Protein AF-A0A1F9H965-F1 (afdb_monomer_lite)

Radius of gyration: 20.37 Å; chains: 1; bounding box: 46×58×48 Å

Secondary structure (DSSP, 8-state):
-------GGGHHHHHHHHHHHS---TT---TTHHHHHHHHHHHHHHHS-HHHHHHHHHHHHHHHHHHHHTTS-SS-GGGS-HHHHHHHHHHHHH-S-HHHHHHHHHHHHHHHHHHTT-HHHHHHTT--HHHHHHHHHHHHHHHHTT-------TTSSTT--

Foldseek 3Di:
DPPQWDPPVLLLLLVLVLLQQPDDDVPDDPPCLSVQLRVVVSVVLVVDDPVVNVVLVVLSVCQQCCCCVVVLDNGGLSPHDSVSVNVSLVCQCPPPDPVSNVSSVVSSCSSVVSVVVDVSSCVVVVHDVVVVVVVVVVVVVCVVVVHPDDPDDPCVVVVPD

pLDDT: mean 83.84, std 12.6, range [44.97, 95.44]

Sequence (161 aa):
MKRLTFPKSLEPVFSALAKVLVPAQDDLILEGFEAHFFFNFGRIFNELPPIFRWGFIWGIRFFDWFPVLFGFGLNRFSHLSFESAKKYVDAWANGRLGVCREFFKTLKAMVILVYFSEPKVWEVIGYAPENHLKERIEMRKKILSGGEEKVHWPHEEETNA

Structure (mmCIF, N/CA/C/O backbone):
data_AF-A0A1F9H965-F1
#
_entry.id   AF-A0A1F9H965-F1
#
loop_
_atom_site.group_PDB
_atom_site.id
_atom_site.type_symbol
_atom_site.label_atom_id
_atom_site.label_alt_id
_atom_site.label_comp_id
_atom_site.label_asym_id
_atom_site.label_entity_id
_atom_site.label_seq_id
_atom_site.pdbx_PDB_ins_code
_atom_site.Cartn_x
_atom_site.Cartn_y
_atom_site.Cartn_z
_atom_site.occupancy
_atom_site.B_iso_or_equiv
_atom_site.auth_seq_id
_atom_site.auth_comp_id
_atom_site.auth_asym_id
_atom_site.auth_atom_id
_atom_site.pdbx_PDB_model_num
ATOM 1 N N . MET A 1 1 ? 16.677 21.523 -6.109 1.00 47.06 1 MET A N 1
ATOM 2 C CA . MET A 1 1 ? 16.031 20.196 -6.239 1.00 47.06 1 MET A CA 1
ATOM 3 C C . MET A 1 1 ? 14.888 20.101 -5.235 1.00 47.06 1 MET A C 1
ATOM 5 O O . MET A 1 1 ? 15.154 20.157 -4.041 1.00 47.06 1 MET A O 1
ATOM 9 N N . LYS A 1 2 ? 13.623 20.028 -5.674 1.00 50.12 2 LYS A N 1
ATOM 10 C CA . LYS A 1 2 ? 12.501 19.746 -4.757 1.00 50.12 2 LYS A CA 1
ATOM 11 C C . LYS A 1 2 ? 12.643 18.298 -4.278 1.00 50.12 2 LYS A C 1
ATOM 13 O O . LYS A 1 2 ? 12.784 17.414 -5.117 1.00 50.12 2 LYS A O 1
ATOM 18 N N . ARG A 1 3 ? 12.646 18.058 -2.961 1.00 55.16 3 ARG A N 1
ATOM 19 C CA . ARG A 1 3 ? 12.623 16.692 -2.416 1.00 55.16 3 ARG A CA 1
ATOM 20 C C . ARG A 1 3 ? 11.333 16.022 -2.888 1.00 55.16 3 ARG A C 1
ATOM 22 O O . ARG A 1 3 ? 10.243 16.500 -2.589 1.00 55.16 3 ARG A O 1
ATOM 29 N N . LEU A 1 4 ? 11.484 14.971 -3.682 1.00 58.81 4 LEU A N 1
ATOM 30 C CA . LEU A 1 4 ? 10.392 14.164 -4.211 1.00 58.81 4 LEU A CA 1
ATOM 31 C C . LEU A 1 4 ? 9.954 13.222 -3.093 1.00 58.81 4 LEU A C 1
ATOM 33 O O . LEU A 1 4 ? 10.618 12.227 -2.825 1.00 58.81 4 LEU A O 1
ATOM 37 N N . THR A 1 5 ? 8.896 13.585 -2.373 1.00 74.44 5 THR A N 1
ATOM 38 C CA . THR A 1 5 ? 8.429 12.826 -1.206 1.00 74.44 5 THR A CA 1
ATOM 39 C C . THR A 1 5 ? 6.985 12.403 -1.390 1.00 74.44 5 THR A C 1
ATOM 41 O O . THR A 1 5 ? 6.164 13.179 -1.885 1.00 74.44 5 THR A O 1
ATOM 44 N N . PHE A 1 6 ? 6.676 11.180 -0.970 1.00 82.88 6 PHE A N 1
ATOM 45 C CA . PHE A 1 6 ? 5.306 10.701 -0.868 1.00 82.88 6 PHE A CA 1
ATOM 46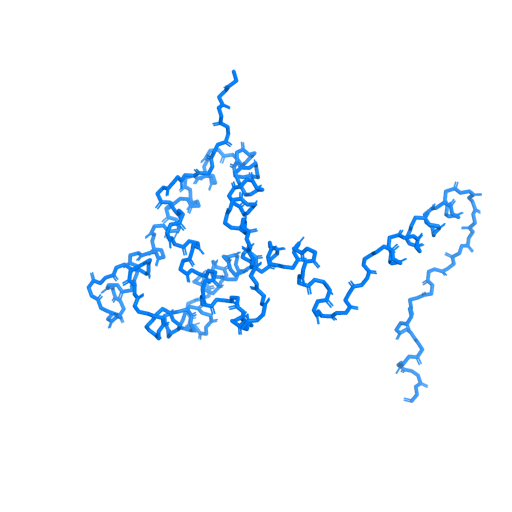 C C . PHE A 1 6 ? 4.495 11.599 0.092 1.00 82.88 6 PHE A C 1
ATOM 48 O O . PHE A 1 6 ? 5.070 12.154 1.036 1.00 82.88 6 PHE A O 1
ATOM 55 N N . PRO A 1 7 ? 3.185 11.814 -0.130 1.00 87.12 7 PRO A N 1
ATOM 56 C CA . PRO A 1 7 ? 2.397 12.659 0.757 1.00 87.12 7 PRO A CA 1
ATOM 57 C C . PRO A 1 7 ? 2.311 12.050 2.163 1.00 87.12 7 PRO A C 1
ATOM 59 O O . PRO A 1 7 ? 1.617 11.054 2.366 1.00 87.12 7 PRO A O 1
ATOM 62 N N . LYS A 1 8 ? 2.945 12.698 3.150 1.00 88.50 8 LYS A N 1
ATOM 63 C CA . LYS A 1 8 ? 2.983 12.230 4.551 1.00 88.50 8 LYS A CA 1
ATOM 64 C C . LYS A 1 8 ? 1.611 11.909 5.142 1.00 88.50 8 LYS A C 1
ATOM 66 O O . LYS A 1 8 ? 1.457 11.016 5.960 1.00 88.50 8 LYS A O 1
ATOM 71 N N . SER A 1 9 ? 0.576 12.618 4.692 1.00 89.31 9 SER A N 1
ATOM 72 C CA . SER A 1 9 ? -0.801 12.399 5.140 1.00 89.31 9 SER A CA 1
ATOM 73 C C . SER A 1 9 ? -1.369 11.018 4.797 1.00 89.31 9 SER A C 1
ATOM 75 O O . SER A 1 9 ? -2.423 10.669 5.316 1.00 89.31 9 SER A O 1
ATOM 77 N N . LEU A 1 10 ? -0.741 10.282 3.875 1.00 91.25 10 LEU A N 1
ATOM 78 C CA . LEU A 1 10 ? -1.177 8.950 3.454 1.00 91.25 10 LEU A CA 1
ATOM 79 C C . LEU A 1 10 ? -0.389 7.832 4.147 1.00 91.25 10 LEU A C 1
ATOM 81 O O . LEU A 1 10 ? -0.828 6.687 4.105 1.00 91.25 10 LEU A O 1
ATOM 85 N N . GLU A 1 11 ? 0.736 8.150 4.798 1.00 91.88 11 GLU A N 1
ATOM 86 C CA . GLU A 1 11 ? 1.591 7.164 5.471 1.00 91.88 11 GLU A CA 1
ATOM 87 C C . GLU A 1 11 ? 0.810 6.289 6.467 1.00 91.88 11 GLU A C 1
ATOM 89 O O . GLU A 1 11 ? 0.896 5.067 6.346 1.00 91.88 11 GLU A O 1
ATOM 94 N N . PRO A 1 12 ? -0.066 6.840 7.340 1.00 93.62 12 PRO A N 1
ATOM 95 C CA . PRO A 1 12 ? -0.803 6.025 8.308 1.00 93.62 12 PRO A CA 1
ATOM 96 C C . PRO A 1 12 ? -1.708 4.965 7.668 1.00 93.62 12 PRO A C 1
ATOM 98 O O . PRO A 1 12 ? -1.933 3.906 8.250 1.00 93.62 12 PRO A O 1
ATOM 101 N N . VAL A 1 13 ? -2.231 5.235 6.467 1.00 94.25 13 VAL A N 1
ATOM 102 C CA . VAL A 1 13 ? -3.087 4.291 5.735 1.00 94.25 13 VAL A CA 1
ATOM 103 C C . VAL A 1 13 ? -2.264 3.103 5.257 1.00 94.25 13 VAL A C 1
ATOM 105 O O . VAL A 1 13 ? -2.682 1.960 5.424 1.00 94.25 13 VAL A O 1
ATOM 108 N N . PHE A 1 14 ? -1.081 3.362 4.701 1.00 92.94 14 PHE A N 1
ATOM 109 C CA . PHE A 1 14 ? -0.186 2.306 4.238 1.00 92.94 14 PHE A CA 1
ATOM 110 C C . PHE A 1 14 ? 0.429 1.523 5.394 1.00 92.94 14 PHE A C 1
ATOM 112 O O . PHE A 1 14 ? 0.496 0.303 5.299 1.00 92.94 14 PHE A O 1
ATOM 119 N N . SER A 1 15 ? 0.767 2.172 6.509 1.00 91.38 15 SER A N 1
ATOM 120 C CA . SER A 1 15 ? 1.184 1.481 7.734 1.00 91.38 15 SER A CA 1
ATOM 121 C C . SER A 1 15 ? 0.090 0.544 8.256 1.00 91.38 15 SER A C 1
ATOM 123 O O . SER A 1 15 ? 0.363 -0.603 8.604 1.00 91.38 15 SER A O 1
ATOM 125 N N . ALA A 1 16 ? -1.170 0.991 8.280 1.00 93.06 16 ALA A N 1
ATOM 126 C CA . ALA A 1 16 ? -2.294 0.148 8.687 1.00 93.06 16 ALA A CA 1
ATOM 127 C C . ALA A 1 16 ? -2.559 -0.997 7.691 1.00 93.06 16 ALA A C 1
ATOM 129 O O . ALA A 1 16 ? -2.796 -2.128 8.111 1.00 93.06 16 ALA A O 1
ATOM 130 N N . LEU A 1 17 ? -2.460 -0.741 6.382 1.00 94.00 17 LEU A N 1
ATOM 131 C CA . LEU A 1 17 ? -2.570 -1.779 5.352 1.00 94.00 17 LEU A CA 1
ATOM 132 C C . LEU A 1 17 ? -1.458 -2.818 5.474 1.00 94.00 17 LEU A C 1
ATOM 134 O O . LEU A 1 17 ? -1.747 -4.008 5.416 1.00 94.00 17 LEU A O 1
ATOM 138 N N . ALA A 1 18 ? -0.211 -2.383 5.661 1.00 91.81 18 ALA A N 1
ATOM 139 C CA . ALA A 1 18 ? 0.933 -3.267 5.830 1.00 91.81 18 ALA A CA 1
ATOM 140 C C . ALA A 1 18 ? 0.729 -4.195 7.024 1.00 91.81 18 ALA A C 1
ATOM 142 O O . ALA A 1 18 ? 0.848 -5.401 6.863 1.00 91.81 18 ALA A O 1
ATOM 143 N N . LYS A 1 19 ? 0.295 -3.663 8.172 1.00 90.50 19 LYS A N 1
ATOM 144 C CA . LYS A 1 19 ? -0.025 -4.479 9.353 1.00 90.50 19 LYS A CA 1
ATOM 145 C C . LYS A 1 19 ? -1.052 -5.573 9.064 1.00 90.50 19 LYS A C 1
ATOM 147 O O . LYS A 1 19 ? -0.925 -6.661 9.601 1.00 90.50 19 LYS A O 1
ATOM 152 N N . VAL A 1 20 ? -2.070 -5.286 8.250 1.00 92.94 20 VAL A N 1
ATOM 153 C CA . VAL A 1 20 ? -3.146 -6.242 7.928 1.00 92.94 20 VAL A CA 1
ATOM 154 C C . VAL A 1 20 ? -2.733 -7.251 6.854 1.00 92.94 20 VAL A C 1
ATOM 156 O O . VAL A 1 20 ? -3.153 -8.405 6.903 1.00 92.94 20 VAL A O 1
ATOM 159 N N . LEU A 1 21 ? -1.968 -6.812 5.855 1.00 92.19 21 LEU A N 1
ATOM 160 C CA . LEU A 1 21 ? -1.653 -7.594 4.658 1.00 92.19 21 LEU A CA 1
ATOM 161 C C . LEU A 1 21 ? -0.376 -8.416 4.778 1.00 92.19 21 LEU A C 1
ATOM 163 O O . LEU A 1 21 ? -0.274 -9.464 4.141 1.00 92.19 21 LEU A O 1
ATOM 167 N N . VAL A 1 22 ? 0.601 -7.915 5.527 1.00 89.31 22 VAL A N 1
ATOM 168 C CA . VAL A 1 22 ? 1.871 -8.598 5.740 1.00 89.31 22 VAL A CA 1
ATOM 169 C C . VAL A 1 22 ? 1.660 -9.637 6.837 1.00 89.31 22 VAL A C 1
ATOM 171 O O . VAL A 1 22 ? 1.170 -9.285 7.912 1.00 89.31 22 VAL A O 1
ATOM 174 N N . PRO A 1 23 ? 1.990 -10.917 6.593 1.00 80.81 23 PRO A N 1
ATOM 175 C CA . PRO A 1 23 ? 1.903 -11.923 7.636 1.00 80.81 23 PRO A CA 1
ATOM 176 C C . PRO A 1 23 ? 2.841 -11.536 8.782 1.00 80.81 23 PRO A C 1
ATOM 178 O O . PRO A 1 23 ? 4.029 -11.301 8.566 1.00 80.81 23 PRO A O 1
ATOM 181 N N . ALA A 1 24 ? 2.300 -11.466 9.999 1.00 68.50 24 ALA A N 1
ATOM 182 C CA . ALA A 1 24 ? 3.121 -11.359 11.193 1.00 68.50 24 ALA A CA 1
ATOM 183 C C . ALA A 1 24 ? 3.914 -12.663 11.324 1.00 68.50 24 ALA A C 1
ATOM 185 O O . ALA A 1 24 ? 3.335 -13.725 11.543 1.00 68.50 24 ALA A O 1
ATOM 186 N N . GLN A 1 25 ? 5.221 -12.586 11.113 1.00 69.12 25 GLN A N 1
ATOM 187 C CA . GLN A 1 25 ? 6.150 -13.640 11.485 1.00 69.12 25 GLN A CA 1
ATOM 188 C C . GLN A 1 25 ? 6.977 -13.098 12.639 1.00 69.12 25 GLN A C 1
ATOM 190 O O . GLN A 1 25 ? 7.565 -12.024 12.510 1.00 69.12 25 GLN A O 1
ATOM 195 N N . ASP A 1 26 ? 6.983 -13.824 13.754 1.00 64.38 26 ASP A N 1
ATOM 196 C CA . ASP A 1 26 ? 7.566 -13.369 15.021 1.00 64.38 26 ASP A CA 1
ATOM 197 C C . ASP A 1 26 ? 9.063 -13.024 14.894 1.00 64.38 26 ASP A C 1
ATOM 199 O O . ASP A 1 26 ? 9.553 -12.129 15.581 1.00 64.38 26 ASP A O 1
ATOM 203 N N . ASP A 1 27 ? 9.757 -13.646 13.935 1.00 66.50 27 ASP A N 1
ATOM 204 C CA . ASP A 1 27 ? 11.192 -13.460 13.692 1.00 66.50 27 ASP A CA 1
ATOM 205 C C . ASP A 1 27 ? 11.515 -12.434 12.586 1.00 66.50 27 ASP A C 1
ATOM 207 O O . ASP A 1 27 ? 12.670 -12.043 12.394 1.00 66.50 27 ASP A O 1
ATOM 211 N N . LEU A 1 28 ? 10.510 -11.966 11.838 1.00 70.44 28 LEU A N 1
ATOM 212 C CA . LEU A 1 28 ? 10.716 -11.103 10.676 1.00 70.44 28 LEU A CA 1
ATOM 213 C C . LEU A 1 28 ? 10.587 -9.624 11.059 1.00 70.44 28 LEU A C 1
ATOM 215 O O . LEU A 1 28 ? 9.578 -8.963 10.804 1.00 70.44 28 LEU A O 1
ATOM 219 N N . ILE A 1 29 ? 11.654 -9.070 11.634 1.00 70.25 29 ILE A N 1
ATOM 220 C CA . ILE A 1 29 ? 11.743 -7.626 11.871 1.00 70.25 29 ILE A CA 1
ATOM 221 C C . ILE A 1 29 ? 12.125 -6.924 10.561 1.00 70.25 29 ILE A C 1
ATOM 223 O O . ILE A 1 29 ? 13.300 -6.840 10.174 1.00 70.25 29 ILE A O 1
ATOM 227 N N . LEU A 1 30 ? 11.109 -6.397 9.880 1.00 69.44 30 LEU A N 1
ATOM 228 C CA . LEU A 1 30 ? 11.246 -5.558 8.689 1.00 69.44 30 LEU A CA 1
ATOM 229 C C . LEU A 1 30 ? 11.637 -4.119 9.060 1.00 69.44 30 LEU A C 1
ATOM 231 O O . LEU A 1 30 ? 10.879 -3.164 8.862 1.00 69.44 30 LEU A O 1
ATOM 235 N N . GLU A 1 31 ? 12.823 -3.959 9.642 1.00 72.19 31 GLU A N 1
ATOM 236 C CA . GLU A 1 31 ? 13.376 -2.638 9.935 1.00 72.19 31 GLU A CA 1
ATOM 237 C C . GLU A 1 31 ? 13.464 -1.804 8.652 1.00 72.19 31 GLU A C 1
ATOM 239 O O . GLU A 1 31 ? 14.059 -2.218 7.662 1.00 72.19 31 GLU A O 1
ATOM 244 N N . GLY A 1 32 ? 12.856 -0.617 8.662 1.00 77.62 32 GLY A N 1
ATOM 245 C CA . GLY A 1 32 ? 12.924 0.303 7.528 1.00 77.62 32 GLY A CA 1
ATOM 246 C C . GLY A 1 32 ? 11.978 -0.004 6.363 1.00 77.62 32 GLY A C 1
ATOM 247 O O . GLY A 1 32 ? 11.994 0.762 5.401 1.00 77.62 32 GLY A O 1
ATOM 248 N N . PHE A 1 33 ? 11.106 -1.018 6.451 1.00 83.00 33 PHE A N 1
ATOM 249 C CA . PHE A 1 33 ? 10.111 -1.316 5.405 1.00 83.00 33 PHE A CA 1
ATOM 250 C C . PHE A 1 33 ? 9.286 -0.090 5.014 1.00 83.00 33 PHE A C 1
ATOM 252 O O . PHE A 1 33 ? 9.131 0.207 3.834 1.00 83.00 33 PHE A O 1
ATOM 259 N N . GLU A 1 34 ? 8.799 0.669 5.997 1.00 84.19 34 GLU A N 1
ATOM 260 C CA . GLU A 1 34 ? 8.029 1.887 5.733 1.00 84.19 34 GLU A CA 1
ATOM 261 C C . GLU A 1 34 ? 8.871 2.934 4.989 1.00 84.19 34 GLU A C 1
ATOM 263 O O . GLU A 1 34 ? 8.412 3.531 4.016 1.00 84.19 34 GLU A O 1
ATOM 268 N N . ALA A 1 35 ? 10.134 3.120 5.383 1.00 85.31 35 ALA A N 1
ATOM 269 C CA . ALA A 1 35 ? 11.033 4.057 4.718 1.00 85.31 35 ALA A CA 1
ATOM 270 C C . ALA A 1 35 ? 11.315 3.633 3.268 1.00 85.31 35 ALA A C 1
ATOM 272 O O . ALA A 1 35 ? 11.260 4.469 2.364 1.00 85.31 35 ALA A O 1
ATOM 273 N N . HIS A 1 36 ? 11.560 2.342 3.035 1.00 83.31 36 HIS A N 1
ATOM 274 C CA . HIS A 1 36 ? 11.807 1.792 1.706 1.00 83.31 36 HIS A CA 1
ATOM 275 C C . HIS A 1 36 ? 10.553 1.865 0.822 1.00 83.31 36 HIS A C 1
ATOM 277 O O . HIS A 1 36 ? 10.629 2.304 -0.330 1.00 83.31 36 HIS A O 1
ATOM 283 N N . PHE A 1 37 ? 9.384 1.554 1.389 1.00 87.00 37 PHE A N 1
ATOM 284 C CA . PHE A 1 37 ? 8.077 1.723 0.761 1.00 87.00 37 PHE A CA 1
ATOM 285 C C . PHE A 1 37 ? 7.874 3.173 0.305 1.00 87.00 37 PHE A C 1
ATOM 287 O O . PHE A 1 37 ? 7.688 3.431 -0.887 1.00 87.00 37 PHE A O 1
ATOM 294 N N . PHE A 1 38 ? 7.959 4.146 1.219 1.00 87.88 38 PHE A N 1
ATOM 295 C CA . PHE A 1 38 ? 7.696 5.551 0.892 1.00 87.88 38 PHE A CA 1
ATOM 296 C C . PHE A 1 38 ? 8.764 6.162 -0.015 1.00 87.88 38 PHE A C 1
ATOM 298 O O . PHE A 1 38 ? 8.445 7.056 -0.803 1.00 87.88 38 PHE A O 1
ATOM 305 N N . PHE A 1 39 ? 10.005 5.673 0.035 1.00 85.81 39 PHE A N 1
ATOM 306 C CA . PHE A 1 39 ? 11.052 6.075 -0.898 1.00 85.81 39 PHE A CA 1
ATOM 307 C C . PHE A 1 39 ? 10.751 5.596 -2.326 1.00 85.81 39 PHE A C 1
ATOM 309 O O . PHE A 1 39 ? 10.673 6.412 -3.251 1.00 85.81 39 PHE A O 1
ATOM 316 N N . ASN A 1 40 ? 10.502 4.295 -2.508 1.00 83.81 40 ASN A N 1
ATOM 317 C CA . ASN A 1 40 ? 10.236 3.708 -3.823 1.00 83.81 40 ASN A CA 1
ATOM 318 C C . ASN A 1 40 ? 8.942 4.247 -4.438 1.00 83.81 40 ASN A C 1
ATOM 320 O O . ASN A 1 40 ? 8.936 4.695 -5.590 1.00 83.81 40 ASN A O 1
ATOM 324 N N . PHE A 1 41 ? 7.857 4.281 -3.662 1.00 85.88 41 PHE A N 1
ATOM 325 C CA . PHE A 1 41 ? 6.589 4.832 -4.132 1.00 85.88 41 PHE A CA 1
ATOM 326 C C . PHE A 1 41 ? 6.630 6.342 -4.290 1.00 85.88 41 PHE A C 1
ATOM 328 O O . PHE A 1 41 ? 6.004 6.863 -5.209 1.00 85.88 41 PHE A O 1
ATOM 335 N N . GLY A 1 42 ? 7.395 7.054 -3.461 1.00 87.88 42 GLY A N 1
ATOM 336 C CA . GLY A 1 42 ? 7.616 8.486 -3.616 1.00 87.88 42 GLY A CA 1
ATOM 337 C C . GLY A 1 42 ? 8.192 8.825 -4.988 1.00 87.88 42 GLY A C 1
ATOM 338 O O . GLY A 1 42 ? 7.739 9.784 -5.613 1.00 87.88 42 GLY A O 1
ATOM 339 N N . ARG A 1 43 ? 9.126 8.016 -5.503 1.00 86.56 43 ARG A N 1
ATOM 340 C CA . ARG A 1 43 ? 9.678 8.194 -6.853 1.00 86.56 43 ARG A CA 1
ATOM 341 C C . ARG A 1 43 ? 8.617 7.983 -7.936 1.00 86.56 43 ARG A C 1
ATOM 343 O O . ARG A 1 43 ? 8.363 8.906 -8.703 1.00 86.56 43 ARG A O 1
ATOM 350 N N . ILE A 1 44 ? 7.938 6.833 -7.930 1.00 86.75 44 ILE A N 1
ATOM 351 C CA . ILE A 1 44 ? 6.909 6.488 -8.932 1.00 86.75 44 ILE A CA 1
ATOM 352 C C . ILE A 1 44 ? 5.766 7.512 -8.918 1.00 86.75 44 ILE A C 1
ATOM 354 O O . ILE A 1 44 ? 5.350 8.022 -9.955 1.00 86.75 44 ILE A O 1
ATOM 358 N N . PHE A 1 45 ? 5.282 7.875 -7.730 1.00 88.94 45 PHE A N 1
ATOM 359 C CA . PHE A 1 45 ? 4.205 8.846 -7.562 1.00 88.94 45 PHE A CA 1
ATOM 360 C C . PHE A 1 45 ? 4.554 10.211 -8.166 1.00 88.94 45 PHE A C 1
ATOM 362 O O . PHE A 1 45 ? 3.693 10.899 -8.714 1.00 88.94 45 PHE A O 1
ATOM 369 N N . ASN A 1 46 ? 5.826 10.602 -8.096 1.00 88.25 46 ASN A N 1
ATOM 370 C CA . ASN A 1 46 ? 6.306 11.854 -8.660 1.00 88.25 46 ASN A CA 1
ATOM 371 C C . ASN A 1 46 ? 6.544 11.820 -10.173 1.00 88.25 46 ASN A C 1
ATOM 373 O O . ASN A 1 46 ? 6.752 12.883 -10.760 1.00 88.25 46 ASN A O 1
ATOM 377 N N . GLU A 1 47 ? 6.469 10.658 -10.809 1.00 90.25 47 GLU A N 1
ATOM 378 C CA . GLU A 1 47 ? 6.498 10.520 -12.269 1.00 90.25 47 GLU A CA 1
ATOM 379 C C . GLU A 1 47 ? 5.084 10.529 -12.865 1.00 90.25 47 GLU A C 1
ATOM 381 O O . GLU A 1 47 ? 4.900 10.880 -14.029 1.00 90.25 47 GLU A O 1
ATOM 386 N N . LEU A 1 48 ? 4.056 10.249 -12.055 1.00 89.19 48 LEU A N 1
ATOM 387 C CA . LEU A 1 48 ? 2.664 10.282 -12.502 1.00 89.19 48 LEU A CA 1
ATOM 388 C C . LEU A 1 48 ? 2.253 11.685 -12.986 1.00 89.19 48 LEU A C 1
ATOM 390 O O . LEU A 1 48 ? 2.616 12.683 -12.354 1.00 89.19 48 LEU A O 1
ATOM 394 N N . PRO A 1 49 ? 1.428 11.808 -14.038 1.00 94.25 49 PRO A N 1
ATOM 395 C CA . PRO A 1 49 ? 0.828 13.088 -14.400 1.00 94.25 49 PRO A CA 1
ATOM 396 C C . PRO A 1 49 ? -0.008 13.676 -13.243 1.00 94.25 49 PRO A C 1
ATOM 398 O O . PRO A 1 49 ? -0.589 12.914 -12.461 1.00 94.25 49 PRO A O 1
ATOM 401 N N . PRO A 1 50 ? -0.126 15.016 -13.122 1.00 91.75 50 PRO A N 1
ATOM 402 C CA . PRO A 1 50 ? -0.791 15.657 -11.984 1.00 91.75 50 PRO A CA 1
ATOM 403 C C . PRO A 1 50 ? -2.205 15.134 -11.708 1.00 91.75 50 PRO A C 1
ATOM 405 O O . PRO A 1 50 ? -2.550 14.893 -10.554 1.00 91.75 50 PRO A O 1
ATOM 408 N N . ILE A 1 51 ? -3.001 14.891 -12.754 1.00 92.94 51 ILE A N 1
ATOM 409 C CA . ILE A 1 51 ? -4.370 14.374 -12.622 1.00 92.94 51 ILE A CA 1
ATOM 410 C C . ILE A 1 51 ? -4.420 13.008 -11.921 1.00 92.94 51 ILE A C 1
ATOM 412 O O . ILE A 1 51 ? -5.256 12.796 -11.044 1.00 92.94 51 ILE A O 1
ATOM 416 N N . PHE A 1 52 ? -3.477 12.111 -12.223 1.00 91.19 52 PHE A N 1
ATOM 417 C CA . PHE A 1 52 ? -3.395 10.797 -11.586 1.00 91.19 52 PHE A CA 1
ATOM 418 C C . PHE A 1 52 ? -2.911 10.893 -10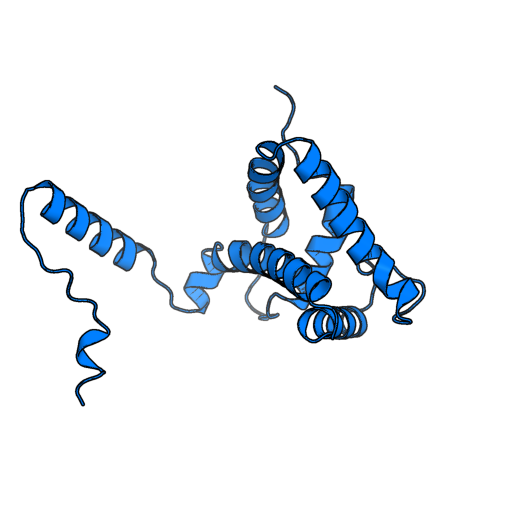.141 1.00 91.19 52 PHE A C 1
ATOM 420 O O . PHE A 1 52 ? -3.408 10.162 -9.289 1.00 91.19 52 PHE A O 1
ATOM 427 N N . ARG A 1 53 ? -2.004 11.829 -9.828 1.00 92.50 53 ARG A N 1
ATOM 428 C CA . ARG A 1 53 ? -1.588 12.086 -8.437 1.00 92.50 53 ARG A CA 1
ATOM 429 C C . ARG A 1 53 ? -2.760 12.528 -7.578 1.00 92.50 53 ARG A C 1
ATOM 431 O O . ARG A 1 53 ? -2.954 11.997 -6.487 1.00 92.50 53 ARG A O 1
ATOM 438 N N . TRP A 1 54 ? -3.546 13.478 -8.080 1.00 93.38 54 TRP A N 1
ATOM 439 C CA . TRP A 1 54 ? -4.750 13.945 -7.400 1.00 93.38 54 TRP A CA 1
ATOM 440 C C . TRP A 1 54 ? -5.756 12.812 -7.217 1.00 93.38 54 TRP A C 1
ATOM 442 O O . TRP A 1 54 ? -6.207 12.591 -6.095 1.00 93.38 54 TRP A O 1
ATOM 452 N N . GLY A 1 55 ? -6.051 12.060 -8.282 1.00 92.88 55 GLY A N 1
ATOM 453 C CA . GLY A 1 55 ? -6.951 10.908 -8.219 1.00 92.88 55 GLY A CA 1
ATOM 454 C C . GLY A 1 55 ? -6.499 9.862 -7.200 1.00 92.88 55 GLY A C 1
ATOM 455 O O . GLY A 1 55 ? -7.306 9.399 -6.399 1.00 92.88 55 GLY A O 1
ATOM 456 N N . PHE A 1 56 ? -5.202 9.553 -7.154 1.00 92.00 56 PHE A N 1
ATOM 457 C CA . PHE A 1 56 ? -4.638 8.627 -6.178 1.00 92.00 56 PHE A CA 1
ATOM 458 C C . PHE A 1 56 ? -4.777 9.146 -4.742 1.00 92.00 56 PHE A C 1
ATOM 460 O O . PHE A 1 56 ? -5.298 8.430 -3.892 1.00 92.00 56 PHE A O 1
ATOM 467 N N . ILE A 1 57 ? -4.395 10.400 -4.463 1.00 93.69 57 ILE A N 1
ATOM 468 C CA . ILE A 1 57 ? -4.538 10.997 -3.121 1.00 93.69 57 ILE A CA 1
ATOM 469 C C . ILE A 1 57 ? -5.997 10.941 -2.656 1.00 93.69 57 ILE A C 1
ATOM 471 O O . ILE A 1 57 ? -6.272 10.550 -1.519 1.00 93.69 57 ILE A O 1
ATOM 475 N N . TRP A 1 58 ? -6.933 11.319 -3.527 1.00 94.38 58 TRP A N 1
ATOM 476 C CA . TRP A 1 58 ? -8.358 11.284 -3.213 1.00 94.38 58 TRP A CA 1
ATOM 477 C C . TRP A 1 58 ? -8.880 9.861 -3.036 1.00 94.38 58 TRP A C 1
ATOM 479 O O . TRP A 1 58 ? -9.631 9.626 -2.096 1.00 94.38 58 TRP A O 1
ATOM 489 N N . GLY A 1 59 ? -8.439 8.907 -3.857 1.00 93.88 59 GLY A N 1
ATOM 490 C CA . GLY A 1 59 ? -8.792 7.495 -3.714 1.00 93.88 59 GLY A CA 1
ATOM 491 C C . GLY A 1 59 ? -8.346 6.917 -2.371 1.00 93.88 59 GLY A C 1
ATOM 492 O O . GLY A 1 59 ? -9.139 6.280 -1.681 1.00 93.88 59 GLY A O 1
ATOM 493 N N . ILE A 1 60 ? -7.110 7.201 -1.944 1.00 95.06 60 ILE A N 1
ATOM 494 C CA . ILE A 1 60 ? -6.614 6.756 -0.632 1.00 95.06 60 ILE A CA 1
ATOM 495 C C . ILE A 1 60 ? -7.405 7.407 0.500 1.00 95.06 60 ILE A C 1
ATOM 497 O O . ILE A 1 60 ? -7.778 6.735 1.457 1.00 95.06 60 ILE A O 1
ATOM 501 N N . ARG A 1 61 ? -7.699 8.707 0.401 1.00 94.25 61 ARG A N 1
ATOM 502 C CA . ARG A 1 61 ? -8.509 9.397 1.413 1.00 94.25 61 ARG A CA 1
ATOM 503 C C . ARG A 1 61 ? -9.925 8.854 1.488 1.00 94.25 61 ARG A C 1
ATOM 505 O O . ARG A 1 61 ? -10.444 8.682 2.584 1.00 94.25 61 ARG A O 1
ATOM 512 N N . PHE A 1 62 ? -10.529 8.563 0.344 1.00 93.25 62 PHE A N 1
ATOM 513 C CA . PHE A 1 62 ? -11.834 7.930 0.286 1.00 93.25 62 PHE A CA 1
ATOM 514 C C . PHE A 1 62 ? -11.804 6.572 0.986 1.00 93.25 62 PHE A C 1
ATOM 516 O O . PHE A 1 62 ? -12.630 6.329 1.856 1.00 93.25 62 PHE A O 1
ATOM 523 N N . PHE A 1 63 ? -10.801 5.741 0.694 1.00 94.56 63 PHE A N 1
ATOM 524 C CA . PHE A 1 63 ? -10.594 4.468 1.380 1.00 94.56 63 PHE A CA 1
ATOM 525 C C . PHE A 1 63 ? -10.360 4.626 2.890 1.00 94.56 63 PHE A C 1
ATOM 527 O O . PHE A 1 63 ? -10.877 3.830 3.663 1.00 94.56 63 PHE A O 1
ATOM 534 N N . ASP A 1 64 ? -9.626 5.647 3.337 1.00 95.44 64 ASP A N 1
ATOM 535 C CA . ASP A 1 64 ? -9.387 5.879 4.769 1.00 95.44 64 ASP A CA 1
ATOM 536 C C . ASP A 1 64 ? -10.660 6.309 5.516 1.00 95.44 64 ASP A C 1
ATOM 538 O O . ASP A 1 64 ? -10.861 5.933 6.667 1.00 95.44 64 ASP A O 1
ATOM 542 N N . TRP A 1 65 ? -11.553 7.058 4.865 1.00 93.62 65 TRP A N 1
ATOM 543 C CA . TRP A 1 65 ? -12.800 7.548 5.469 1.00 93.62 65 TRP A CA 1
ATOM 544 C C . TRP A 1 65 ? -13.999 6.612 5.307 1.00 93.62 65 TRP A C 1
ATOM 546 O O . TRP A 1 65 ? -14.955 6.695 6.078 1.00 93.62 65 TRP A O 1
ATOM 556 N N . PHE A 1 66 ? -13.957 5.695 4.345 1.00 90.06 66 PHE A N 1
ATOM 557 C CA . PHE A 1 66 ? -15.062 4.787 4.049 1.00 90.06 66 PHE A CA 1
ATOM 558 C C . PHE A 1 66 ? -15.543 3.901 5.215 1.00 90.06 66 PHE A C 1
ATOM 560 O O . PHE A 1 66 ? -16.744 3.632 5.254 1.00 90.06 66 PHE A O 1
ATOM 567 N N . PRO A 1 67 ? -14.701 3.450 6.175 1.00 90.56 67 PRO A N 1
ATOM 568 C CA . PRO A 1 67 ? -15.172 2.659 7.314 1.00 90.56 67 PRO A CA 1
ATOM 569 C C . PRO A 1 67 ? -16.332 3.312 8.073 1.00 90.56 67 PRO A C 1
ATOM 571 O O . PRO A 1 67 ? -17.248 2.612 8.506 1.00 90.56 67 PRO A O 1
ATOM 574 N N . VAL A 1 68 ? -16.331 4.649 8.150 1.00 88.38 68 VAL A N 1
ATOM 575 C CA . VAL A 1 68 ? -17.382 5.449 8.795 1.00 88.38 68 VAL A CA 1
ATOM 576 C C . VAL A 1 68 ? -18.727 5.290 8.090 1.00 88.38 68 VAL A C 1
ATOM 578 O O . VAL A 1 68 ? -19.764 5.208 8.740 1.00 88.38 68 VAL A O 1
ATOM 581 N N . LEU A 1 69 ? -18.719 5.180 6.761 1.00 83.31 69 LEU A N 1
ATOM 582 C CA . LEU A 1 69 ? -19.930 5.025 5.951 1.00 83.31 69 LEU A CA 1
ATOM 583 C C . LEU A 1 69 ? -20.487 3.594 5.978 1.00 83.31 69 LEU A C 1
ATOM 585 O O . LEU A 1 69 ? -21.674 3.397 5.741 1.00 83.31 69 LEU A O 1
ATOM 589 N N . PHE A 1 70 ? -19.643 2.602 6.270 1.00 78.44 70 PHE A N 1
ATOM 590 C CA . PHE A 1 70 ? -19.997 1.177 6.239 1.00 78.44 70 PHE A CA 1
ATOM 591 C C . PHE A 1 70 ? -20.212 0.571 7.630 1.00 78.44 70 PHE A C 1
ATOM 593 O O . PHE A 1 70 ? -20.342 -0.644 7.760 1.00 78.44 70 PHE A O 1
ATOM 600 N N . GLY A 1 71 ? -20.257 1.401 8.675 1.00 81.06 71 GLY A N 1
ATOM 601 C CA . GLY A 1 71 ? -20.549 0.947 10.034 1.00 81.06 71 GLY A CA 1
ATOM 602 C C . GLY A 1 71 ? -19.408 0.176 10.704 1.00 81.06 71 GLY A C 1
ATOM 603 O O . GLY A 1 71 ? -19.643 -0.517 11.687 1.00 81.06 71 GLY A O 1
ATOM 604 N N . PHE A 1 72 ? -18.166 0.316 10.225 1.00 82.06 72 PHE A N 1
ATOM 605 C CA . PHE A 1 72 ? -16.979 -0.264 10.874 1.00 82.06 72 PHE A CA 1
ATOM 606 C C . PHE A 1 72 ? -16.463 0.585 12.057 1.00 82.06 72 PHE A C 1
ATOM 608 O O . PHE A 1 72 ? -15.427 0.271 12.644 1.00 82.06 72 PHE A O 1
ATOM 615 N N . GLY A 1 73 ? -17.188 1.651 12.416 1.00 81.75 73 GLY A N 1
ATOM 616 C CA . GLY A 1 73 ? -16.904 2.560 13.527 1.00 81.75 73 GLY A CA 1
ATOM 617 C C . GLY A 1 73 ? -16.878 4.025 13.087 1.00 81.75 73 GLY A C 1
ATOM 618 O O . GLY A 1 73 ? -17.015 4.329 11.911 1.00 81.75 73 GLY A O 1
ATOM 619 N N . LEU A 1 74 ? -16.672 4.948 14.031 1.00 88.25 74 LEU A N 1
ATOM 620 C CA . LEU A 1 74 ? -16.500 6.387 13.743 1.00 88.25 74 LEU A CA 1
ATOM 621 C C . LEU A 1 74 ? -15.049 6.761 13.393 1.00 88.25 74 LEU A C 1
ATOM 623 O O . LEU A 1 74 ? -14.732 7.929 13.173 1.00 88.25 74 LEU A O 1
ATOM 627 N N . ASN A 1 75 ? -14.165 5.764 13.352 1.00 91.00 75 ASN A N 1
ATOM 628 C CA . ASN A 1 75 ? -12.748 5.944 13.092 1.00 91.00 75 ASN A CA 1
ATOM 629 C C . ASN A 1 75 ? -12.428 5.714 11.616 1.00 91.00 75 ASN A C 1
ATOM 631 O O . ASN A 1 75 ? -13.039 4.892 10.933 1.00 91.00 75 ASN A O 1
ATOM 635 N N . ARG A 1 76 ? -11.402 6.426 11.155 1.00 94.25 76 ARG A N 1
ATOM 636 C CA . ARG A 1 76 ? -10.762 6.195 9.860 1.00 94.25 76 ARG A CA 1
ATOM 637 C C . ARG A 1 76 ? -10.039 4.850 9.855 1.00 94.25 76 ARG A C 1
ATOM 639 O O . ARG A 1 76 ? -9.627 4.379 10.914 1.00 94.25 76 ARG A O 1
ATOM 646 N N . PHE A 1 77 ? -9.823 4.272 8.676 1.00 95.06 77 PHE A N 1
ATOM 647 C CA . PHE A 1 77 ? -9.147 2.984 8.503 1.00 95.06 77 PHE A CA 1
ATOM 648 C C . PHE A 1 77 ? -7.803 2.936 9.234 1.00 95.06 77 PHE A C 1
ATOM 650 O O . PHE A 1 77 ? -7.543 2.008 9.994 1.00 95.06 77 PHE A O 1
ATOM 657 N N . SER A 1 78 ? -6.994 3.982 9.064 1.00 95.00 78 SER A N 1
ATOM 658 C CA . SER A 1 78 ? -5.688 4.159 9.712 1.00 95.00 78 SER A CA 1
ATOM 659 C C . SER A 1 78 ? -5.708 4.080 11.247 1.00 95.00 78 SER A C 1
ATOM 661 O O . SER A 1 78 ? -4.657 3.911 11.858 1.00 95.00 78 SER A O 1
ATOM 663 N N . HIS A 1 79 ? -6.881 4.210 11.870 1.00 94.62 79 HIS A N 1
ATOM 664 C CA . HIS A 1 79 ? -7.080 4.208 13.321 1.00 94.62 79 HIS A CA 1
ATOM 665 C C . HIS A 1 79 ? -7.988 3.061 13.797 1.00 94.62 79 HIS A C 1
ATOM 667 O O . HIS A 1 79 ? -8.384 3.032 14.964 1.00 94.62 79 HIS A O 1
ATOM 673 N N . LEU A 1 80 ? -8.362 2.128 12.917 1.00 92.94 80 LEU A N 1
ATOM 674 C CA . LEU A 1 80 ? -9.113 0.941 13.316 1.00 92.94 80 LEU A CA 1
ATOM 675 C C . LEU A 1 80 ? -8.227 -0.022 14.116 1.00 92.94 80 LEU A C 1
ATOM 677 O O . LEU A 1 80 ? -7.015 -0.101 13.912 1.00 92.94 80 LEU A O 1
ATOM 681 N N . SER A 1 81 ? -8.853 -0.803 15.000 1.00 93.31 81 SER A N 1
ATOM 682 C CA . SER A 1 81 ? -8.199 -1.977 15.583 1.00 93.31 81 SER A CA 1
ATOM 683 C C . SER A 1 81 ? -7.827 -2.969 14.479 1.00 93.31 81 SER A C 1
ATOM 685 O O . SER A 1 81 ? -8.465 -3.002 13.425 1.00 93.31 81 SER A O 1
ATOM 687 N N . PHE A 1 82 ? -6.823 -3.811 14.728 1.00 91.50 82 PHE A N 1
ATOM 688 C CA . PHE A 1 82 ? -6.369 -4.807 13.755 1.00 91.50 82 PHE A CA 1
ATOM 689 C C . PHE A 1 82 ? -7.517 -5.689 13.232 1.00 91.50 82 PHE A C 1
ATOM 691 O O . PHE A 1 82 ? -7.660 -5.868 12.025 1.00 91.50 82 PHE A O 1
ATOM 698 N N . GLU A 1 83 ? -8.390 -6.172 14.120 1.00 92.38 83 GLU A N 1
ATOM 699 C CA . GLU A 1 83 ? -9.536 -7.005 13.736 1.00 92.38 83 GLU A CA 1
ATOM 700 C C . GLU A 1 83 ? -10.540 -6.268 12.842 1.00 92.38 83 GLU A C 1
ATOM 702 O O . GLU A 1 83 ? -11.012 -6.822 11.847 1.00 92.38 83 GLU A O 1
ATOM 707 N N . SER A 1 84 ? -10.863 -5.012 13.165 1.00 92.94 84 SER A N 1
ATOM 708 C CA . SER A 1 84 ? -11.781 -4.198 12.360 1.00 92.94 84 SER A CA 1
ATOM 709 C C . SER A 1 84 ? -11.161 -3.813 11.021 1.00 92.94 84 SER A C 1
ATOM 711 O O . SER A 1 84 ? -11.838 -3.867 9.996 1.00 92.94 84 SER A O 1
ATOM 713 N N . ALA A 1 85 ? -9.868 -3.480 11.008 1.00 93.88 85 ALA A N 1
ATOM 714 C CA . ALA A 1 85 ? -9.118 -3.198 9.793 1.00 93.88 85 ALA A CA 1
ATOM 715 C C . ALA A 1 85 ? -9.084 -4.423 8.866 1.00 93.88 85 ALA A C 1
ATOM 717 O O . ALA A 1 85 ? -9.324 -4.284 7.668 1.00 93.88 85 ALA A O 1
ATOM 718 N N . LYS A 1 86 ? -8.881 -5.624 9.425 1.00 93.62 86 LYS A N 1
ATOM 719 C CA . LYS A 1 86 ? -8.933 -6.893 8.689 1.00 93.62 86 LYS A CA 1
ATOM 720 C C . LYS A 1 86 ? -10.310 -7.138 8.072 1.00 93.62 86 LYS A C 1
ATOM 722 O O . LYS A 1 86 ? -10.400 -7.317 6.864 1.00 93.62 86 LYS A O 1
ATOM 727 N N . LYS A 1 87 ? -11.389 -7.040 8.860 1.00 93.31 87 LYS A N 1
ATOM 728 C CA . LYS A 1 87 ? -12.769 -7.194 8.352 1.00 93.31 87 LYS A CA 1
ATOM 729 C C . LYS A 1 87 ? -13.102 -6.181 7.253 1.00 93.31 87 LYS A C 1
ATOM 731 O O . LYS A 1 87 ? -13.756 -6.522 6.271 1.00 93.31 87 LYS A O 1
ATOM 736 N N . TYR A 1 88 ? -12.656 -4.939 7.414 1.00 93.88 88 TYR A N 1
ATOM 737 C CA . TYR A 1 88 ? -12.852 -3.888 6.423 1.00 93.88 88 TYR A CA 1
ATOM 738 C C . TYR A 1 88 ? -12.106 -4.186 5.115 1.00 93.88 88 TYR A C 1
ATOM 740 O O . TYR A 1 88 ? -12.685 -4.091 4.032 1.00 93.88 88 TYR A O 1
ATOM 748 N N . VAL A 1 89 ? -10.844 -4.604 5.208 1.00 93.81 89 VAL A N 1
ATOM 749 C CA . VAL A 1 89 ? -10.044 -5.046 4.061 1.00 93.81 89 VAL A CA 1
ATOM 750 C C . VAL A 1 89 ? -10.693 -6.242 3.358 1.00 93.81 89 VAL A C 1
ATOM 752 O O . VAL A 1 89 ? -10.827 -6.228 2.133 1.00 93.81 89 VAL A O 1
ATOM 755 N N . ASP A 1 90 ? -11.174 -7.231 4.111 1.00 92.81 90 ASP A N 1
ATOM 756 C CA . ASP A 1 90 ? -11.875 -8.395 3.560 1.00 92.81 90 ASP A CA 1
ATOM 757 C C . ASP A 1 90 ? -13.160 -7.991 2.822 1.00 92.81 90 ASP A C 1
ATOM 759 O O . ASP A 1 90 ? -13.466 -8.543 1.760 1.00 92.81 90 ASP A O 1
ATOM 763 N N . ALA A 1 91 ? -13.887 -6.988 3.327 1.00 92.06 91 ALA A N 1
ATOM 764 C CA . ALA A 1 91 ? -15.066 -6.437 2.665 1.00 92.06 91 ALA A CA 1
ATOM 765 C C . ALA A 1 91 ? -14.722 -5.716 1.351 1.00 92.06 91 ALA A C 1
ATOM 767 O O . ALA A 1 91 ? -15.484 -5.799 0.389 1.00 92.06 91 ALA A O 1
ATOM 768 N N . TRP A 1 92 ? -13.571 -5.046 1.267 1.00 92.56 92 TRP A N 1
ATOM 769 C CA . TRP A 1 92 ? -13.091 -4.448 0.016 1.00 92.56 92 TRP A CA 1
ATOM 770 C C . TRP A 1 92 ? -12.603 -5.488 -0.987 1.00 92.56 92 TRP A C 1
ATOM 772 O O . TRP A 1 92 ? -12.860 -5.347 -2.182 1.00 92.56 92 TRP A O 1
ATOM 782 N N . ALA A 1 93 ? -11.936 -6.541 -0.517 1.00 92.00 93 ALA A N 1
ATOM 783 C CA . ALA A 1 93 ? -11.441 -7.621 -1.362 1.00 92.00 93 ALA A CA 1
ATOM 784 C C . ALA A 1 93 ? -12.585 -8.440 -1.982 1.00 92.00 93 ALA A C 1
ATOM 786 O O . ALA A 1 93 ? -12.546 -8.758 -3.172 1.00 92.00 93 ALA A O 1
ATOM 787 N N . ASN A 1 94 ? -13.614 -8.741 -1.185 1.00 92.06 94 ASN A N 1
ATOM 788 C CA . ASN A 1 94 ? -14.701 -9.657 -1.548 1.00 92.06 94 ASN A CA 1
ATOM 789 C C . ASN A 1 94 ? -16.045 -8.955 -1.807 1.00 92.06 94 ASN A C 1
ATOM 791 O O . ASN A 1 94 ? -17.059 -9.605 -2.060 1.00 92.06 94 ASN A O 1
ATOM 795 N N . GLY A 1 95 ? -16.081 -7.624 -1.730 1.00 87.62 95 GLY A N 1
ATOM 796 C CA . GLY A 1 95 ? -17.305 -6.839 -1.858 1.00 87.62 95 GLY A CA 1
ATOM 797 C C . GLY A 1 95 ? -17.940 -6.914 -3.246 1.00 87.62 95 GLY A C 1
ATOM 798 O O . GLY A 1 95 ? -17.300 -7.258 -4.239 1.00 87.62 95 GLY A O 1
ATOM 799 N N . ARG A 1 96 ? -19.220 -6.537 -3.346 1.00 85.81 96 ARG A N 1
ATOM 800 C CA . ARG A 1 96 ? -19.983 -6.571 -4.612 1.00 85.81 96 ARG A CA 1
ATOM 801 C C . ARG A 1 96 ? -19.530 -5.512 -5.625 1.00 85.81 96 ARG A C 1
ATOM 803 O O . ARG A 1 96 ? -19.606 -5.751 -6.829 1.00 85.81 96 ARG A O 1
ATOM 810 N N . LEU A 1 97 ? -19.018 -4.374 -5.152 1.00 88.25 97 LEU A N 1
ATOM 811 C CA . LEU A 1 97 ? -18.594 -3.248 -5.988 1.00 88.25 97 LEU A CA 1
ATOM 812 C C . LEU A 1 97 ? -17.244 -3.532 -6.662 1.00 88.25 97 LEU A C 1
ATOM 814 O O . LEU A 1 97 ? -16.198 -3.509 -6.016 1.00 88.25 97 LEU A O 1
ATOM 818 N N . GLY A 1 98 ? -17.261 -3.763 -7.979 1.00 88.75 98 GLY A N 1
ATOM 819 C CA . GLY A 1 98 ? -16.055 -4.099 -8.748 1.00 88.75 98 GLY A CA 1
ATOM 820 C C . GLY A 1 98 ? -14.957 -3.039 -8.688 1.00 88.75 98 GLY A C 1
ATOM 821 O O . GLY A 1 98 ? -13.795 -3.383 -8.510 1.00 88.75 98 GLY A O 1
ATOM 822 N N . VAL A 1 99 ? -15.326 -1.758 -8.735 1.00 88.50 99 VAL A N 1
ATOM 823 C CA . VAL A 1 99 ? -14.368 -0.642 -8.652 1.00 88.50 99 VAL A CA 1
ATOM 824 C C . VAL A 1 99 ? -13.607 -0.651 -7.324 1.00 88.50 99 VAL A C 1
ATOM 826 O O . VAL A 1 99 ? -12.394 -0.457 -7.312 1.00 88.50 99 VAL A O 1
ATOM 829 N N . CYS A 1 100 ? -14.289 -0.937 -6.211 1.00 88.88 100 CYS A N 1
ATOM 830 C CA . CYS A 1 100 ? -13.647 -1.057 -4.905 1.00 88.88 100 CYS A CA 1
ATOM 831 C C . CYS A 1 100 ? -12.631 -2.204 -4.897 1.00 88.88 100 CYS A C 1
ATOM 833 O O . CYS A 1 100 ? -11.500 -2.015 -4.456 1.00 88.88 100 CYS A O 1
ATOM 835 N N . ARG A 1 101 ? -12.992 -3.364 -5.460 1.00 93.06 101 ARG A N 1
ATOM 836 C CA . ARG A 1 101 ? -12.076 -4.510 -5.550 1.00 93.06 101 ARG A CA 1
ATOM 837 C C . ARG A 1 101 ? -10.823 -4.179 -6.355 1.00 93.06 101 ARG A C 1
ATOM 839 O O . ARG A 1 101 ? -9.728 -4.476 -5.894 1.00 93.06 101 ARG A O 1
ATOM 846 N N . GLU A 1 102 ? -10.959 -3.556 -7.524 1.00 92.50 102 GLU A N 1
ATOM 847 C CA . GLU A 1 102 ? -9.803 -3.189 -8.359 1.00 92.50 102 GLU A CA 1
ATOM 848 C C . GLU A 1 102 ? -8.910 -2.141 -7.687 1.00 92.50 102 GLU A C 1
ATOM 850 O O . GLU A 1 102 ? -7.679 -2.247 -7.700 1.00 92.50 102 GLU A O 1
ATOM 855 N N . PHE A 1 103 ? -9.523 -1.165 -7.015 1.00 92.31 103 PHE A N 1
ATOM 856 C CA . PHE A 1 103 ? -8.774 -0.193 -6.233 1.00 92.31 103 PHE A CA 1
ATOM 857 C C . PHE A 1 103 ? -8.001 -0.873 -5.098 1.00 92.31 103 PHE A C 1
ATOM 859 O O . PHE A 1 103 ? -6.795 -0.681 -4.964 1.00 92.31 103 PHE A O 1
ATOM 866 N N . PHE A 1 104 ? -8.657 -1.744 -4.330 1.00 94.12 104 PHE A N 1
ATOM 867 C CA . PHE A 1 104 ? -8.007 -2.470 -3.246 1.00 94.12 104 PHE A CA 1
ATOM 868 C C . PHE A 1 104 ? -6.921 -3.434 -3.737 1.00 94.12 104 PHE A C 1
ATOM 870 O O . PHE A 1 104 ? -5.857 -3.498 -3.126 1.00 94.12 104 PHE A O 1
ATOM 877 N N . LYS A 1 105 ? -7.124 -4.133 -4.862 1.00 94.12 105 LYS A N 1
ATOM 878 C CA . LYS A 1 105 ? -6.078 -4.946 -5.505 1.00 94.12 105 LYS A CA 1
ATOM 879 C C . LYS A 1 105 ? -4.831 -4.118 -5.785 1.00 94.12 105 LYS A C 1
ATOM 881 O O . LYS A 1 105 ? -3.731 -4.586 -5.512 1.00 94.12 105 LYS A O 1
ATOM 886 N N . THR A 1 106 ? -5.005 -2.888 -6.267 1.00 92.31 106 THR A N 1
ATOM 887 C CA . THR A 1 106 ? -3.892 -1.960 -6.500 1.00 92.31 106 THR A CA 1
ATOM 888 C C . THR A 1 106 ? -3.160 -1.641 -5.194 1.00 92.31 106 THR A C 1
ATOM 890 O O . THR A 1 106 ? -1.941 -1.776 -5.134 1.00 92.31 106 THR A O 1
ATOM 893 N N . LEU A 1 107 ? -3.884 -1.298 -4.121 1.00 93.12 107 LEU A N 1
ATOM 894 C CA . LEU A 1 107 ? -3.273 -1.021 -2.811 1.00 93.12 107 LEU A CA 1
ATOM 895 C C . LEU A 1 107 ? -2.537 -2.235 -2.243 1.00 93.12 107 LEU A C 1
ATOM 897 O O . LEU A 1 107 ? -1.408 -2.118 -1.768 1.00 93.12 107 LEU A O 1
ATOM 901 N N . LYS A 1 108 ? -3.161 -3.410 -2.332 1.00 94.12 108 LYS A N 1
ATOM 902 C CA . LYS A 1 108 ? -2.573 -4.675 -1.900 1.00 94.12 108 LYS A CA 1
ATOM 903 C C . LYS A 1 108 ? -1.304 -4.980 -2.685 1.00 94.12 108 LYS A C 1
ATOM 905 O O . LYS A 1 108 ? -0.289 -5.295 -2.076 1.00 94.12 108 LYS A O 1
ATOM 910 N N . ALA A 1 109 ? -1.343 -4.857 -4.010 1.00 92.94 109 ALA A N 1
ATOM 911 C CA . ALA A 1 109 ? -0.186 -5.091 -4.864 1.00 92.94 109 ALA A CA 1
ATOM 912 C C . ALA A 1 109 ? 0.985 -4.180 -4.481 1.00 92.94 109 ALA A C 1
ATOM 914 O O . ALA A 1 109 ? 2.112 -4.652 -4.412 1.00 92.94 109 ALA A O 1
ATOM 915 N N . MET A 1 110 ? 0.721 -2.911 -4.156 1.00 91.75 110 MET A N 1
ATOM 916 C CA . MET A 1 110 ? 1.764 -1.979 -3.723 1.00 91.75 110 MET A CA 1
ATOM 917 C C . MET A 1 110 ? 2.473 -2.440 -2.444 1.00 91.75 110 MET A C 1
ATOM 919 O O . MET A 1 110 ? 3.700 -2.463 -2.391 1.00 91.75 110 MET A O 1
ATOM 923 N N . VAL A 1 111 ? 1.705 -2.829 -1.424 1.00 91.44 111 VAL A N 1
ATOM 924 C CA . VAL A 1 111 ? 2.250 -3.303 -0.142 1.00 91.44 111 VAL A CA 1
ATOM 925 C C . VAL A 1 111 ? 3.011 -4.618 -0.322 1.00 91.44 111 VAL A C 1
ATOM 927 O O . VAL A 1 111 ? 4.139 -4.752 0.144 1.00 91.44 111 VAL A O 1
ATOM 930 N N . ILE A 1 112 ? 2.410 -5.571 -1.036 1.00 91.06 112 ILE A N 1
ATOM 931 C CA . ILE A 1 112 ? 2.975 -6.905 -1.256 1.00 91.06 112 ILE A CA 1
ATOM 932 C C . ILE A 1 112 ? 4.248 -6.850 -2.106 1.00 91.06 112 ILE A C 1
ATOM 934 O O . ILE A 1 112 ? 5.200 -7.569 -1.814 1.00 91.06 112 ILE A O 1
ATOM 938 N N . LEU A 1 113 ? 4.299 -5.978 -3.117 1.00 89.81 113 LEU A N 1
ATOM 939 C CA . LEU A 1 113 ? 5.486 -5.803 -3.954 1.00 89.81 113 LEU A CA 1
ATOM 940 C C . LEU A 1 113 ? 6.692 -5.349 -3.129 1.00 89.81 113 LEU A C 1
ATOM 942 O O . LEU A 1 113 ? 7.787 -5.862 -3.330 1.00 89.81 113 LEU A O 1
ATOM 946 N N . VAL A 1 114 ? 6.494 -4.414 -2.195 1.00 88.25 114 VAL A N 1
ATOM 947 C CA . VAL A 1 114 ? 7.588 -3.970 -1.322 1.00 88.25 114 VAL A CA 1
ATOM 948 C C . VAL A 1 114 ? 7.939 -5.043 -0.306 1.00 88.25 114 VAL A C 1
ATOM 950 O O . VAL A 1 114 ? 9.118 -5.276 -0.070 1.00 88.25 114 VAL A O 1
ATOM 953 N N . TYR A 1 115 ? 6.951 -5.753 0.237 1.00 88.69 115 TYR A N 1
ATOM 954 C CA . TYR A 1 115 ? 7.209 -6.845 1.174 1.00 88.69 115 TYR A CA 1
ATOM 955 C C . TYR A 1 115 ? 8.114 -7.912 0.546 1.00 88.69 115 TYR A C 1
ATOM 957 O O . TYR A 1 115 ? 9.168 -8.223 1.086 1.00 88.69 115 TYR A O 1
ATOM 965 N N . PHE A 1 116 ? 7.784 -8.380 -0.659 1.00 89.25 116 PHE A N 1
ATOM 966 C CA . PHE A 1 116 ? 8.621 -9.324 -1.404 1.00 89.25 116 PHE A CA 1
ATOM 967 C C . PHE A 1 116 ? 9.849 -8.691 -2.071 1.00 89.25 116 PHE A C 1
ATOM 969 O O . PHE A 1 116 ? 10.527 -9.375 -2.829 1.00 89.25 116 PHE A O 1
ATOM 976 N N . SER A 1 117 ? 10.150 -7.415 -1.828 1.00 86.88 117 SER A N 1
ATOM 977 C CA . SER A 1 117 ? 11.425 -6.807 -2.236 1.00 86.88 117 SER A CA 1
ATOM 978 C C . SER A 1 117 ? 12.474 -6.823 -1.124 1.00 86.88 117 SER A C 1
ATOM 980 O O . SER A 1 117 ? 13.632 -6.506 -1.381 1.00 86.88 117 SER A O 1
ATOM 982 N N . GLU A 1 118 ? 12.083 -7.190 0.099 1.00 85.81 118 GLU A N 1
ATOM 983 C CA . GLU A 1 118 ? 12.980 -7.228 1.249 1.00 85.81 118 GLU A CA 1
ATOM 984 C C . GLU A 1 118 ? 13.817 -8.520 1.256 1.00 85.81 118 GLU A C 1
ATOM 986 O O . GLU A 1 118 ? 13.245 -9.612 1.308 1.00 85.81 118 GLU A O 1
ATOM 991 N N . PRO A 1 119 ? 15.163 -8.441 1.280 1.00 86.31 119 PRO A N 1
ATOM 992 C CA . PRO A 1 119 ? 16.027 -9.625 1.274 1.00 86.31 119 PRO A CA 1
ATOM 993 C C . PRO A 1 119 ? 15.754 -10.599 2.425 1.00 86.31 119 PRO A C 1
A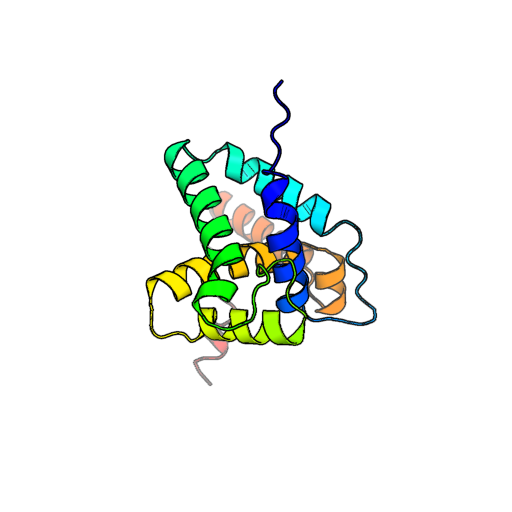TOM 995 O O . PRO A 1 119 ? 15.770 -11.809 2.223 1.00 86.31 119 PRO A O 1
ATOM 998 N N . LYS A 1 120 ? 15.401 -10.086 3.612 1.00 85.25 120 LYS A N 1
ATOM 999 C CA . LYS A 1 120 ? 15.012 -10.922 4.761 1.00 85.25 120 LYS A CA 1
ATOM 1000 C C . LYS A 1 120 ? 13.800 -11.805 4.452 1.00 85.25 120 LYS A C 1
ATOM 1002 O O . LYS A 1 120 ? 13.723 -12.933 4.922 1.00 85.25 120 LYS A O 1
ATOM 1007 N N . VAL A 1 121 ? 12.851 -11.306 3.653 1.00 87.44 121 VAL A N 1
ATOM 1008 C CA . VAL A 1 121 ? 11.693 -12.103 3.224 1.00 87.44 121 VAL A CA 1
ATOM 1009 C C . VAL A 1 121 ? 12.152 -13.234 2.315 1.00 87.44 121 VAL A C 1
ATOM 1011 O O . VAL A 1 121 ? 11.673 -14.352 2.468 1.00 87.44 121 VAL A O 1
ATOM 1014 N N . TRP A 1 122 ? 13.100 -12.974 1.413 1.00 88.81 122 TRP A N 1
ATOM 1015 C CA . TRP A 1 122 ? 13.664 -13.998 0.531 1.00 88.81 122 TRP A CA 1
ATOM 1016 C C . TRP A 1 122 ? 14.366 -15.110 1.299 1.00 88.81 122 TRP A C 1
ATOM 1018 O O . TRP A 1 122 ? 14.130 -16.278 1.008 1.00 88.81 122 TRP A O 1
ATOM 1028 N N . GLU A 1 123 ? 15.159 -14.757 2.309 1.00 86.06 123 GLU A N 1
ATOM 1029 C CA . GLU A 1 123 ? 15.831 -15.725 3.179 1.00 86.06 123 GLU A CA 1
ATOM 1030 C C . GLU A 1 123 ? 14.825 -16.650 3.871 1.00 86.06 123 GLU A C 1
ATOM 1032 O O . GLU A 1 123 ? 14.976 -17.870 3.824 1.00 86.06 123 GLU A O 1
ATOM 1037 N N . VAL A 1 124 ? 13.755 -16.084 4.441 1.00 87.12 124 VAL A N 1
ATOM 1038 C CA . VAL A 1 124 ? 12.735 -16.863 5.157 1.00 87.12 124 VAL A CA 1
ATOM 1039 C C . VAL A 1 124 ? 11.935 -17.775 4.225 1.00 87.12 124 VAL A C 1
ATOM 1041 O O . VAL A 1 124 ? 11.613 -18.901 4.599 1.00 87.12 124 VAL A O 1
ATOM 1044 N N . ILE A 1 125 ? 11.621 -17.326 3.007 1.00 86.88 125 ILE A N 1
ATOM 1045 C CA . ILE A 1 125 ? 10.885 -18.151 2.033 1.00 86.88 125 ILE A CA 1
ATOM 1046 C C . ILE A 1 125 ? 11.801 -19.058 1.194 1.00 86.88 125 ILE A C 1
ATOM 1048 O O . ILE A 1 125 ? 11.311 -19.755 0.307 1.00 86.88 125 ILE A O 1
ATOM 1052 N N . GLY A 1 126 ? 13.118 -19.045 1.437 1.00 86.44 126 GLY A N 1
ATOM 1053 C CA . GLY A 1 126 ? 14.097 -19.832 0.682 1.00 86.44 126 GLY A CA 1
ATOM 1054 C C . GLY A 1 126 ? 14.274 -19.391 -0.776 1.00 86.44 126 GLY A C 1
ATOM 1055 O O . GLY A 1 126 ? 14.679 -20.189 -1.621 1.00 86.44 126 GLY A O 1
ATOM 1056 N N . TYR A 1 127 ? 13.958 -18.137 -1.101 1.00 85.38 127 TYR A N 1
ATOM 1057 C CA . TYR A 1 127 ? 14.108 -17.591 -2.447 1.00 85.38 127 TYR A CA 1
ATOM 1058 C C . TYR A 1 127 ? 15.531 -17.062 -2.673 1.00 85.38 127 TYR A C 1
ATOM 1060 O O . TYR A 1 127 ? 16.014 -16.202 -1.943 1.00 85.38 127 TYR A O 1
ATOM 1068 N N . ALA A 1 128 ? 16.199 -17.552 -3.720 1.00 85.00 128 ALA A N 1
ATOM 1069 C CA . ALA A 1 128 ? 17.553 -17.148 -4.100 1.00 85.00 128 ALA A CA 1
ATOM 1070 C C . ALA A 1 128 ? 17.544 -16.441 -5.474 1.00 85.00 128 ALA A C 1
ATOM 1072 O O . ALA A 1 128 ? 17.764 -17.095 -6.502 1.00 85.00 128 ALA A O 1
ATOM 1073 N N . PRO A 1 129 ? 17.303 -15.113 -5.531 1.00 82.00 129 PRO A N 1
ATOM 1074 C CA . PRO A 1 129 ? 17.164 -14.383 -6.796 1.00 82.00 129 PRO A CA 1
ATOM 1075 C C . PRO A 1 129 ? 18.429 -14.418 -7.653 1.00 82.00 129 PRO A C 1
ATOM 1077 O O . PRO A 1 129 ? 18.343 -14.362 -8.878 1.00 82.00 129 PRO A O 1
ATOM 1080 N N . GLU A 1 130 ? 19.602 -14.553 -7.036 1.00 84.12 130 GLU A N 1
ATOM 1081 C CA . GLU A 1 130 ? 20.877 -14.478 -7.751 1.00 84.12 130 GLU A CA 1
ATOM 1082 C C . GLU A 1 130 ? 21.104 -15.643 -8.705 1.00 84.12 130 GLU A C 1
ATOM 1084 O O . GLU A 1 130 ? 21.720 -15.469 -9.757 1.00 84.12 130 GLU A O 1
ATOM 1089 N N . ASN A 1 131 ? 20.561 -16.816 -8.383 1.00 79.94 131 ASN A N 1
ATOM 1090 C CA . ASN A 1 131 ? 20.621 -17.965 -9.279 1.00 79.94 131 ASN A CA 1
ATOM 1091 C C . ASN A 1 131 ? 19.747 -17.712 -10.514 1.00 79.94 131 ASN A C 1
ATOM 1093 O O . ASN A 1 131 ? 20.225 -17.822 -11.641 1.00 79.94 131 ASN A O 1
ATOM 1097 N N . HIS A 1 132 ? 18.519 -17.225 -10.305 1.00 78.75 132 HIS A N 1
ATOM 1098 C CA . HIS A 1 132 ? 17.613 -16.853 -11.396 1.00 78.75 132 HIS A CA 1
ATOM 1099 C C . HIS A 1 132 ? 18.184 -15.722 -12.266 1.00 78.75 132 HIS A C 1
ATOM 1101 O O . HIS A 1 132 ? 18.059 -15.740 -13.491 1.00 78.75 132 HIS A O 1
ATOM 1107 N N . LEU A 1 133 ? 18.828 -14.722 -11.658 1.00 83.62 133 LEU A N 1
ATOM 1108 C CA . LEU A 1 133 ? 19.444 -13.612 -12.384 1.00 83.62 133 LEU A CA 1
ATOM 1109 C C . LEU A 1 133 ? 20.617 -14.082 -13.247 1.00 83.62 133 LEU A C 1
ATOM 1111 O O . LEU A 1 133 ? 20.699 -13.685 -14.411 1.00 83.62 133 LEU A O 1
ATOM 1115 N N . LYS A 1 134 ? 21.492 -14.946 -12.716 1.00 85.81 134 LYS A N 1
ATOM 1116 C CA . LYS A 1 134 ? 22.614 -15.522 -13.475 1.00 85.81 134 LYS A CA 1
ATOM 1117 C C . LYS A 1 134 ? 22.126 -16.298 -14.693 1.00 85.81 134 LYS A C 1
ATOM 1119 O O . LYS A 1 134 ? 22.561 -15.989 -15.800 1.00 85.81 134 LYS A O 1
ATOM 1124 N N . GLU A 1 135 ? 21.160 -17.195 -14.514 1.00 83.38 135 GLU A N 1
ATOM 1125 C CA . GLU A 1 135 ? 20.563 -17.976 -15.605 1.00 83.38 135 GLU A CA 1
ATOM 1126 C C . GLU A 1 135 ? 19.982 -17.072 -16.704 1.00 83.38 135 GLU A C 1
ATOM 1128 O O . GLU A 1 135 ? 20.235 -17.267 -17.895 1.00 83.38 135 GLU A O 1
ATOM 1133 N N . ARG A 1 136 ? 19.249 -16.016 -16.324 1.00 83.81 136 ARG A N 1
ATOM 1134 C CA . ARG A 1 136 ? 18.672 -15.061 -17.285 1.00 83.81 136 ARG A CA 1
ATOM 1135 C C . ARG A 1 136 ? 19.725 -14.224 -18.004 1.00 83.81 136 ARG A C 1
ATOM 1137 O O . ARG A 1 136 ? 19.550 -13.918 -19.185 1.00 83.81 136 ARG A O 1
ATOM 1144 N N . ILE A 1 137 ? 20.795 -13.826 -17.317 1.00 88.38 137 ILE A N 1
ATOM 1145 C CA . ILE A 1 137 ? 21.913 -13.091 -17.923 1.00 88.38 137 ILE A CA 1
ATOM 1146 C C . ILE A 1 137 ? 22.651 -13.990 -18.919 1.00 88.38 137 ILE A C 1
ATOM 1148 O O . ILE A 1 137 ? 22.959 -13.541 -20.022 1.00 88.38 137 ILE A O 1
ATOM 1152 N N . GLU A 1 138 ? 22.912 -15.247 -18.564 1.00 86.69 138 GLU A N 1
ATOM 1153 C CA . GLU A 1 138 ? 23.572 -16.224 -19.435 1.00 86.69 138 GLU A CA 1
ATOM 1154 C C . GLU A 1 138 ? 22.730 -16.549 -20.672 1.00 86.69 138 GLU A C 1
ATOM 1156 O O . GLU A 1 138 ? 23.241 -16.470 -21.790 1.00 86.69 138 GLU A O 1
ATOM 1161 N N . MET A 1 139 ? 21.426 -16.787 -20.500 1.00 81.00 139 MET A N 1
ATOM 1162 C CA . MET A 1 139 ? 20.478 -16.963 -21.606 1.00 81.00 139 MET A CA 1
ATOM 1163 C C . MET A 1 139 ? 20.483 -15.750 -22.549 1.00 81.00 139 MET A C 1
ATOM 1165 O O . MET A 1 139 ? 20.606 -15.896 -23.765 1.00 81.00 139 MET A O 1
ATOM 1169 N N . ARG A 1 140 ? 20.408 -14.524 -22.007 1.00 83.75 140 ARG A N 1
ATOM 1170 C CA . ARG A 1 140 ? 20.467 -13.300 -22.826 1.00 83.75 140 ARG A CA 1
ATOM 1171 C C . ARG A 1 140 ? 21.789 -13.165 -23.576 1.00 83.75 140 ARG A C 1
ATOM 1173 O O . ARG A 1 140 ? 21.773 -12.762 -24.735 1.00 83.75 140 ARG A O 1
ATOM 1180 N N . LYS A 1 141 ? 22.920 -13.501 -22.946 1.00 87.25 141 LYS A N 1
ATOM 1181 C CA . LYS A 1 141 ? 24.235 -13.487 -23.606 1.00 87.25 141 LYS A CA 1
ATOM 1182 C C . LYS A 1 141 ? 24.274 -14.451 -24.795 1.00 87.25 141 LYS A C 1
ATOM 1184 O O . LYS A 1 141 ? 24.742 -14.043 -25.852 1.00 87.25 141 LYS A O 1
ATOM 1189 N N . LYS A 1 142 ? 23.733 -15.668 -24.650 1.00 83.00 142 LYS A N 1
ATOM 1190 C CA . LYS A 1 142 ? 23.664 -16.672 -25.728 1.00 83.00 142 LYS A CA 1
ATOM 1191 C C . LYS A 1 142 ? 22.810 -16.220 -26.920 1.00 83.00 142 LYS A C 1
ATOM 1193 O O . LYS A 1 142 ? 23.254 -16.338 -28.062 1.00 83.00 142 LYS A O 1
ATOM 1198 N N . ILE A 1 143 ? 21.628 -15.653 -26.659 1.00 83.94 143 ILE A N 1
ATOM 1199 C CA . ILE A 1 1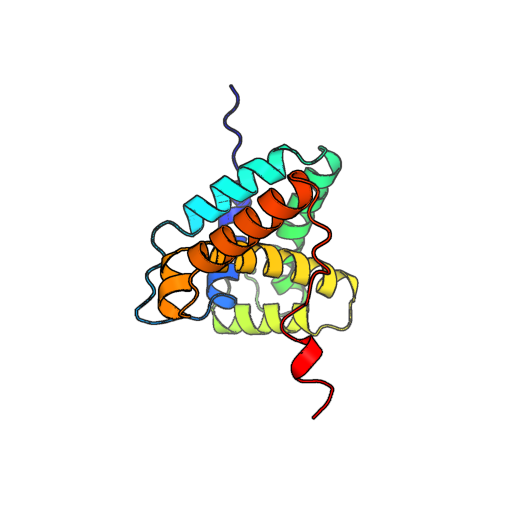43 ? 20.741 -15.112 -27.707 1.00 83.94 143 ILE A CA 1
ATOM 1200 C C . ILE A 1 143 ? 21.444 -13.980 -28.469 1.00 83.94 143 ILE A C 1
ATOM 1202 O O . ILE A 1 143 ? 21.456 -13.962 -29.697 1.00 83.94 143 ILE A O 1
ATOM 1206 N N . LEU A 1 144 ? 22.078 -13.048 -27.748 1.00 84.44 144 LEU A N 1
ATOM 1207 C CA . LEU A 1 144 ? 22.791 -11.921 -28.358 1.00 84.44 144 LEU A CA 1
ATOM 1208 C C . LEU A 1 144 ? 24.037 -12.349 -29.148 1.00 84.44 144 LEU A C 1
ATOM 1210 O O . LEU A 1 144 ? 24.415 -11.653 -30.086 1.00 84.44 144 LEU A O 1
ATOM 1214 N N . SER A 1 145 ? 24.655 -13.488 -28.817 1.00 85.38 145 SER A N 1
ATOM 1215 C CA . SER A 1 145 ? 25.759 -14.071 -29.594 1.00 85.38 145 SER A CA 1
ATOM 1216 C C . SER A 1 145 ? 25.311 -14.879 -30.823 1.00 85.38 145 SER A C 1
ATOM 1218 O O . SER A 1 145 ? 26.144 -15.534 -31.442 1.00 85.38 145 SER A O 1
ATOM 1220 N N . GLY A 1 146 ? 24.023 -14.847 -31.187 1.00 80.38 146 GLY A N 1
ATOM 1221 C CA . GLY A 1 146 ? 23.492 -15.540 -32.367 1.00 80.38 146 GLY A CA 1
ATOM 1222 C C . GLY A 1 146 ? 23.189 -17.026 -32.153 1.00 80.38 146 GLY A C 1
ATOM 1223 O O . GLY A 1 146 ? 23.047 -17.759 -33.126 1.00 80.38 146 GLY A O 1
ATOM 1224 N N . GLY A 1 147 ? 23.100 -17.485 -30.900 1.00 68.56 147 GLY A N 1
ATOM 1225 C CA . GLY A 1 147 ? 22.671 -18.846 -30.591 1.00 68.56 147 GLY A CA 1
ATOM 1226 C C . GLY A 1 147 ? 21.157 -18.993 -30.734 1.00 68.56 147 GLY A C 1
ATOM 1227 O O . GLY A 1 147 ? 20.403 -18.345 -30.007 1.00 68.56 147 GLY A O 1
ATOM 1228 N N . GLU A 1 148 ? 20.705 -19.861 -31.640 1.00 62.56 148 GLU A N 1
ATOM 1229 C CA . GLU A 1 148 ? 19.315 -20.331 -31.686 1.00 62.56 148 GLU A CA 1
ATOM 1230 C C . GLU A 1 148 ? 19.065 -21.308 -30.528 1.00 62.56 148 GLU A C 1
ATOM 1232 O O . GLU A 1 148 ? 19.101 -22.526 -30.687 1.00 62.56 148 GLU A O 1
ATOM 1237 N N . GLU A 1 149 ? 18.840 -20.784 -29.325 1.00 59.53 149 GLU A N 1
ATOM 1238 C CA . GLU A 1 149 ? 18.368 -21.595 -28.203 1.00 59.53 149 GLU A CA 1
ATOM 1239 C C . GLU A 1 149 ? 16.841 -21.468 -28.144 1.00 59.53 149 GLU A C 1
ATOM 1241 O O . GLU A 1 149 ? 16.296 -20.402 -27.844 1.00 59.53 149 GLU A O 1
ATOM 1246 N N . LYS A 1 150 ? 16.124 -22.553 -28.473 1.00 59.28 150 LYS A N 1
ATOM 1247 C CA . LYS A 1 150 ? 14.698 -22.657 -28.141 1.00 59.28 150 LYS A CA 1
ATOM 1248 C C . LYS A 1 150 ? 14.592 -22.541 -26.624 1.00 59.28 150 LYS A C 1
ATOM 1250 O O . LYS A 1 150 ? 15.190 -23.340 -25.910 1.00 59.28 150 LYS A O 1
ATOM 1255 N N . VAL A 1 151 ? 13.871 -21.533 -26.141 1.00 62.09 151 VAL A N 1
ATOM 1256 C CA . VAL A 1 151 ? 13.625 -21.345 -24.709 1.00 62.09 151 VAL A CA 1
ATOM 1257 C C . VAL A 1 151 ? 12.770 -22.517 -24.231 1.00 62.09 151 VAL A C 1
ATOM 1259 O O . VAL A 1 151 ? 11.554 -22.491 -24.388 1.00 62.09 151 VAL A O 1
ATOM 1262 N N . HIS A 1 152 ? 13.415 -23.554 -23.701 1.00 55.12 152 HIS A N 1
ATOM 1263 C CA . HIS A 1 152 ? 12.743 -24.652 -23.017 1.00 55.12 152 HIS A CA 1
ATOM 1264 C C . HIS A 1 152 ? 12.329 -24.139 -21.642 1.00 55.12 152 HIS A C 1
ATOM 1266 O O . HIS A 1 152 ? 13.178 -23.828 -20.801 1.00 55.12 152 HIS A O 1
ATOM 1272 N N . TRP A 1 153 ? 11.030 -23.939 -21.441 1.00 53.56 153 TRP A N 1
ATOM 1273 C CA . TRP A 1 153 ? 10.506 -23.531 -20.145 1.00 53.56 153 TRP A CA 1
ATOM 1274 C C . TRP A 1 153 ? 10.443 -24.767 -19.239 1.00 53.56 153 TRP A C 1
ATOM 1276 O O . TRP A 1 153 ? 9.838 -25.758 -19.638 1.00 53.56 153 TRP A O 1
ATOM 1286 N N . PRO A 1 154 ? 10.997 -24.733 -18.013 1.00 53.66 154 PRO A N 1
ATOM 1287 C CA . PRO A 1 154 ? 11.084 -25.912 -17.141 1.00 53.66 154 PRO A CA 1
ATOM 1288 C C . PRO A 1 154 ? 9.729 -26.551 -16.777 1.00 53.66 154 PRO A C 1
ATOM 1290 O O . PRO A 1 154 ? 9.698 -27.673 -16.294 1.00 53.66 154 PRO A O 1
ATOM 1293 N N . HIS A 1 155 ? 8.603 -25.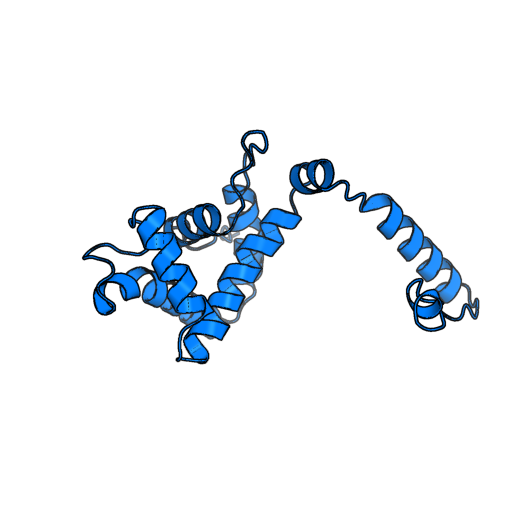880 -17.037 1.00 51.91 155 HIS A N 1
ATOM 1294 C CA . HIS A 1 155 ? 7.259 -26.417 -16.798 1.00 51.91 155 HIS A CA 1
ATOM 1295 C C . HIS A 1 155 ? 6.667 -27.213 -17.979 1.00 51.91 155 HIS A C 1
ATOM 1297 O O . HIS A 1 155 ? 5.574 -27.762 -17.850 1.00 51.91 155 HIS A O 1
ATOM 1303 N N . GLU A 1 156 ? 7.347 -27.300 -19.128 1.00 48.22 156 GLU A N 1
ATOM 1304 C CA . GLU A 1 156 ? 6.866 -28.095 -20.275 1.00 48.22 156 GLU A CA 1
ATOM 1305 C C . GLU A 1 156 ? 7.027 -29.615 -20.067 1.00 48.22 156 GLU A C 1
ATOM 1307 O O . GLU A 1 156 ? 6.392 -30.404 -20.764 1.00 48.22 156 GLU A O 1
ATOM 1312 N N . GLU A 1 157 ? 7.809 -30.046 -19.072 1.00 51.44 157 GLU A N 1
ATOM 1313 C CA . GLU A 1 157 ? 8.015 -31.470 -18.764 1.00 51.44 157 GLU A CA 1
ATOM 1314 C C . GLU A 1 157 ? 6.948 -32.052 -17.819 1.00 51.44 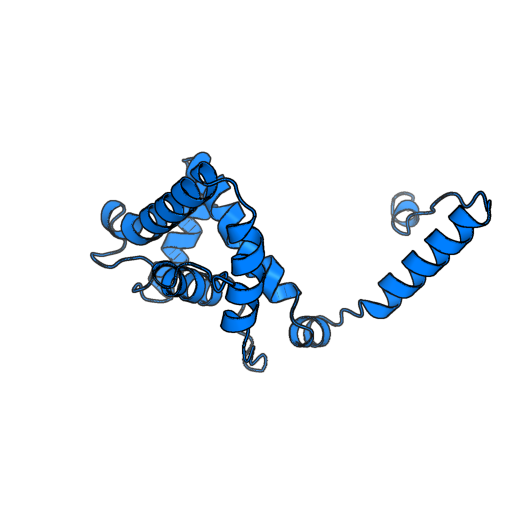157 GLU A C 1
ATOM 1316 O O . GLU A 1 157 ? 6.672 -33.247 -17.872 1.00 51.44 157 GLU A O 1
ATOM 1321 N N . GLU A 1 158 ? 6.273 -31.223 -17.015 1.00 48.12 158 GLU A N 1
ATOM 1322 C CA . GLU A 1 158 ? 5.274 -31.685 -16.032 1.00 48.12 158 GLU A CA 1
ATOM 1323 C C . GLU A 1 158 ? 3.863 -31.876 -16.616 1.00 48.12 158 GLU A C 1
ATOM 1325 O O . GLU A 1 158 ? 2.985 -32.417 -15.951 1.00 48.12 158 GLU A O 1
ATOM 1330 N N . THR A 1 159 ? 3.619 -31.456 -17.861 1.00 49.50 159 THR A N 1
ATOM 1331 C CA . THR A 1 159 ? 2.290 -31.546 -18.504 1.00 49.50 159 THR A CA 1
ATOM 1332 C C . THR A 1 159 ? 2.115 -32.751 -19.431 1.00 49.50 159 THR A C 1
ATOM 1334 O O . THR A 1 159 ? 1.034 -32.930 -19.986 1.00 49.50 159 THR A O 1
ATOM 1337 N N . ASN A 1 160 ? 3.139 -33.602 -19.565 1.00 48.62 160 ASN A N 1
ATOM 1338 C CA . ASN A 1 160 ? 3.109 -34.817 -20.392 1.00 48.62 160 ASN A CA 1
ATOM 1339 C C . ASN A 1 160 ? 3.257 -36.126 -19.586 1.00 48.62 160 ASN A C 1
ATOM 1341 O O . ASN A 1 160 ? 3.594 -37.157 -20.173 1.00 48.62 160 ASN A O 1
ATOM 1345 N N . ALA A 1 161 ? 3.016 -36.094 -18.271 1.00 44.97 161 ALA A N 1
ATOM 1346 C CA . ALA A 1 161 ? 2.975 -37.278 -17.405 1.00 44.97 161 ALA A CA 1
ATOM 1347 C C . ALA A 1 161 ? 1.535 -37.703 -17.081 1.00 44.97 161 ALA A C 1
ATOM 1349 O O . ALA A 1 161 ? 0.706 -36.811 -16.787 1.00 44.97 161 ALA A O 1
#